Protein AF-A0A972UIZ7-F1 (afdb_monomer_lite)

pLDDT: mean 95.2, std 4.62, range [60.81, 98.19]

Sequence (81 aa):
MTSWAALDNELARWRDDGRTPCFWWRDDDAIRKTDALDRLLTLNRRWRVPISLAVIPGLADPSLAGALDGRSDVAILQHGF

Foldseek 3Di:
DQDPVNVVVVCVVCVVVVHDDAAAEEDEAPAADDPVVVVVVVVCVVVVHAYEYAYAVVRHDVRSVVVCPPDPRYHYHHDHD

Secondary structure (DSSP, 8-state):
---HHHHHHHHHHHHHTTPPPP--EEEEEE-S--HHHHHHHHHHHHH---EEEEE-GGG--HHHHHHHTT-SSEEEEE---

Radius of gyration: 15.86 Å; chains: 1; bounding box: 36×35×40 Å

Structure (mmCIF, N/CA/C/O backbone):
data_AF-A0A972UIZ7-F1
#
_entry.id   AF-A0A972UIZ7-F1
#
loop_
_atom_site.group_PDB
_atom_site.id
_atom_site.type_symbol
_atom_site.label_atom_id
_atom_site.label_alt_id
_atom_site.label_comp_id
_atom_site.label_asym_id
_atom_site.label_entity_id
_atom_site.label_seq_id
_atom_site.pdbx_PDB_ins_code
_atom_site.Cartn_x
_atom_site.Cartn_y
_atom_site.Cartn_z
_atom_site.occupancy
_atom_site.B_iso_or_equiv
_atom_site.auth_seq_id
_atom_site.auth_comp_id
_atom_site.auth_asym_id
_atom_site.auth_atom_id
_atom_site.pdbx_PDB_model_num
ATOM 1 N N . MET A 1 1 ? -6.592 21.902 6.944 1.00 60.81 1 MET A N 1
ATOM 2 C CA . MET A 1 1 ? -5.885 20.714 7.468 1.00 60.81 1 MET A CA 1
ATOM 3 C C . MET A 1 1 ? -6.713 20.140 8.599 1.00 60.81 1 MET A C 1
ATOM 5 O O . MET A 1 1 ? -7.129 20.904 9.461 1.00 60.81 1 MET A O 1
ATOM 9 N N . THR A 1 2 ? -6.984 18.842 8.578 1.00 83.00 2 THR A N 1
ATOM 10 C CA . THR A 1 2 ? -7.674 18.146 9.674 1.00 83.00 2 THR A CA 1
ATOM 11 C C . THR A 1 2 ? -6.675 17.904 10.811 1.00 83.00 2 THR A C 1
ATOM 13 O O . THR A 1 2 ? -5.535 17.534 10.540 1.00 83.00 2 THR A O 1
ATOM 16 N N . SER A 1 3 ? -7.052 18.174 12.064 1.00 95.19 3 SER A N 1
ATOM 17 C CA . SER A 1 3 ? -6.162 18.036 13.229 1.00 95.19 3 SER A CA 1
ATOM 18 C C . SER A 1 3 ? -6.198 16.625 13.823 1.00 95.19 3 SER A C 1
ATOM 20 O O . SER A 1 3 ? -7.160 15.886 13.617 1.00 95.19 3 SER A O 1
ATOM 22 N N . TRP A 1 4 ? -5.192 16.276 14.633 1.00 95.19 4 TRP A N 1
ATOM 23 C CA . TRP A 1 4 ? -5.202 15.036 15.422 1.00 95.19 4 TRP A CA 1
ATOM 24 C C . TRP A 1 4 ? -6.416 14.949 16.353 1.00 95.19 4 TRP A C 1
ATOM 26 O O . TRP A 1 4 ? -7.072 13.918 16.400 1.00 95.19 4 TRP A O 1
ATOM 36 N N . ALA A 1 5 ? -6.803 16.064 16.982 1.00 96.69 5 ALA A N 1
ATOM 37 C CA . ALA A 1 5 ? -8.002 16.118 17.818 1.00 96.69 5 ALA A CA 1
ATOM 38 C C . ALA A 1 5 ? -9.290 15.794 17.038 1.00 96.69 5 ALA A C 1
ATOM 40 O O . ALA A 1 5 ? -10.205 15.178 17.576 1.00 96.69 5 ALA A O 1
ATOM 41 N N . ALA A 1 6 ? -9.378 16.192 15.764 1.00 96.19 6 ALA A N 1
ATOM 42 C CA . ALA A 1 6 ? -10.524 15.844 14.929 1.00 96.19 6 ALA A CA 1
ATOM 43 C C . ALA A 1 6 ? -10.571 14.338 14.616 1.00 96.19 6 ALA A C 1
ATOM 45 O O . ALA A 1 6 ? -11.657 13.763 14.612 1.00 96.19 6 ALA A O 1
ATOM 46 N N . LEU A 1 7 ? -9.413 13.699 14.409 1.00 94.56 7 LEU A N 1
ATOM 47 C CA . LEU A 1 7 ? -9.323 12.246 14.249 1.00 94.56 7 LEU A CA 1
ATOM 48 C C . LEU A 1 7 ? -9.728 11.518 15.538 1.00 94.56 7 LEU A C 1
ATOM 50 O O . LEU A 1 7 ? -10.557 10.616 15.479 1.00 94.56 7 LEU A O 1
ATOM 54 N N . ASP A 1 8 ? -9.204 11.935 16.693 1.00 95.69 8 ASP A N 1
ATOM 55 C CA . ASP A 1 8 ? -9.531 11.325 17.989 1.00 95.69 8 ASP A CA 1
ATOM 56 C C . ASP A 1 8 ? -11.032 11.395 18.287 1.00 95.69 8 ASP A C 1
ATOM 58 O O . ASP A 1 8 ? -11.636 10.410 18.716 1.00 95.69 8 ASP A O 1
ATOM 62 N N . ASN A 1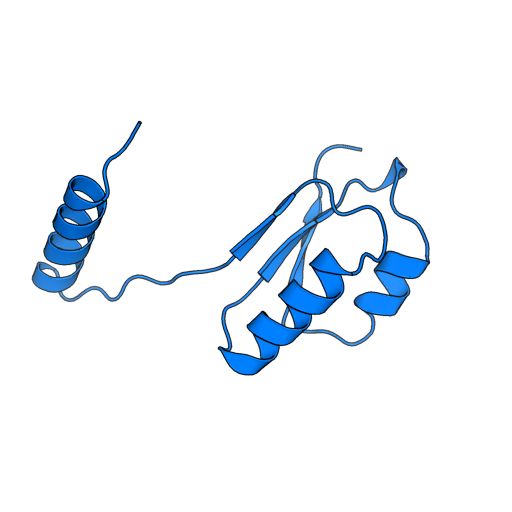 9 ? -11.651 12.544 18.001 1.00 96.56 9 ASN A N 1
ATOM 63 C CA . ASN A 1 9 ? -13.088 12.733 18.172 1.00 96.56 9 ASN A CA 1
ATOM 64 C C . ASN A 1 9 ? -13.908 11.798 17.272 1.00 96.56 9 ASN A C 1
ATOM 66 O O . ASN A 1 9 ? -14.928 11.269 17.711 1.00 96.56 9 ASN A O 1
ATOM 70 N N . GLU A 1 10 ? -13.484 11.579 16.028 1.00 96.00 10 GLU A N 1
ATOM 71 C CA . GLU A 1 10 ? -14.177 10.664 15.118 1.00 96.00 10 GLU A CA 1
ATOM 72 C C . GLU A 1 10 ? -14.009 9.200 15.550 1.00 96.00 10 GLU A C 1
ATOM 74 O O . GLU A 1 10 ? -14.985 8.453 15.605 1.00 96.00 10 GLU A O 1
ATOM 79 N N . LEU A 1 11 ? -12.800 8.794 15.952 1.00 96.31 11 LEU A N 1
ATOM 80 C CA . LEU A 1 11 ? -12.552 7.442 16.465 1.00 96.31 11 LEU A CA 1
ATOM 81 C C . LEU A 1 11 ? -13.327 7.170 17.763 1.00 96.31 11 LEU A C 1
ATOM 83 O O . LEU A 1 11 ? -13.786 6.046 17.977 1.00 96.31 11 LEU A O 1
ATOM 87 N N . ALA A 1 12 ? -13.515 8.187 18.612 1.00 96.62 12 ALA A N 1
ATOM 88 C CA . ALA A 1 12 ? -14.364 8.087 19.794 1.00 96.62 12 ALA A CA 1
ATOM 89 C C . ALA A 1 12 ? -15.826 7.802 19.418 1.00 96.62 12 ALA A C 1
ATOM 91 O O . ALA A 1 12 ? -16.418 6.892 19.989 1.00 96.62 12 ALA A O 1
ATOM 92 N N . ARG A 1 13 ? -16.372 8.487 18.403 1.00 97.44 13 ARG A N 1
ATOM 93 C CA . ARG A 1 13 ? -17.739 8.232 17.910 1.00 97.44 13 ARG A CA 1
ATOM 94 C C . ARG A 1 13 ? -17.908 6.813 17.378 1.00 97.44 13 ARG A C 1
ATOM 96 O O . ARG A 1 13 ? -18.892 6.158 17.690 1.00 97.44 13 ARG A O 1
ATOM 103 N N . TRP A 1 14 ? -16.927 6.304 16.629 1.00 97.50 14 TRP A N 1
ATOM 104 C CA . TRP A 1 14 ? -16.969 4.920 16.142 1.00 97.50 14 TRP A CA 1
ATOM 105 C C . TRP A 1 14 ? -17.001 3.924 17.297 1.00 97.50 14 TRP A C 1
ATOM 107 O O . TRP A 1 14 ? -17.765 2.962 17.255 1.00 97.50 14 TRP A O 1
ATOM 117 N N . ARG A 1 15 ? -16.201 4.168 18.340 1.00 97.00 15 ARG A N 1
ATOM 118 C CA . ARG A 1 15 ? -16.195 3.336 19.544 1.00 97.00 15 ARG A CA 1
ATOM 119 C C . ARG A 1 15 ? -17.537 3.384 20.274 1.00 97.00 15 ARG A C 1
ATOM 121 O O . ARG A 1 15 ? -18.004 2.330 20.698 1.00 97.00 15 ARG A O 1
ATOM 128 N N . ASP A 1 16 ? -18.140 4.563 20.406 1.00 97.94 16 ASP A N 1
ATOM 129 C CA . ASP A 1 16 ? -19.445 4.738 21.057 1.00 97.94 16 ASP A CA 1
ATOM 130 C C . ASP A 1 16 ? -20.559 4.005 20.282 1.00 97.94 16 ASP A C 1
ATOM 132 O O . ASP A 1 16 ? -21.455 3.421 20.888 1.00 97.94 16 ASP A O 1
ATOM 136 N N . A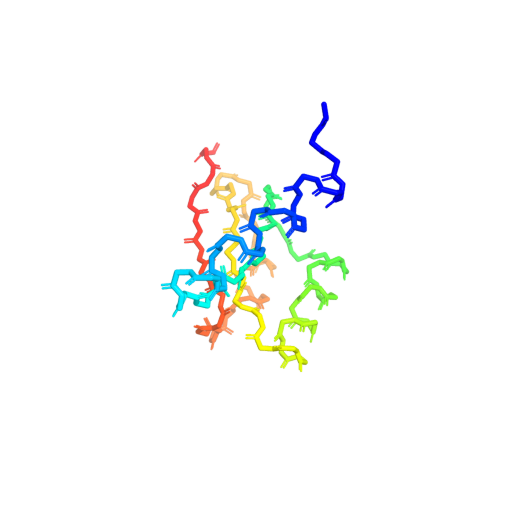SP A 1 17 ? -20.426 3.915 18.954 1.00 97.62 17 ASP A N 1
ATOM 137 C CA . ASP A 1 17 ? -21.292 3.124 18.068 1.00 97.62 17 ASP A CA 1
ATOM 138 C C . ASP A 1 17 ? -20.942 1.617 18.029 1.00 97.62 17 ASP A C 1
ATOM 140 O O . ASP A 1 17 ? -21.508 0.862 17.232 1.00 97.62 17 ASP A O 1
ATOM 144 N N . GLY A 1 18 ? -19.985 1.153 18.842 1.00 97.62 18 GLY A N 1
ATOM 145 C CA . GLY A 1 18 ? -19.541 -0.246 18.872 1.00 97.62 18 GLY A CA 1
ATOM 146 C C . GLY A 1 18 ? -18.797 -0.702 17.608 1.00 97.62 18 GLY A C 1
ATOM 147 O O . GLY A 1 18 ? -18.708 -1.900 17.336 1.00 97.62 18 GLY A O 1
ATOM 148 N N . ARG A 1 19 ? -18.267 0.234 16.814 1.00 97.06 19 ARG A N 1
ATOM 149 C CA . ARG A 1 19 ? -17.537 -0.029 15.568 1.00 97.06 19 ARG A CA 1
ATOM 150 C C . ARG A 1 19 ? -16.033 -0.018 15.810 1.00 97.06 19 ARG A C 1
ATOM 152 O O . ARG A 1 19 ? -15.500 0.831 16.520 1.00 97.06 19 ARG A O 1
ATOM 159 N N . THR A 1 20 ? -15.320 -0.938 15.165 1.00 93.88 20 THR A N 1
ATOM 160 C CA . THR A 1 20 ? -13.852 -0.931 15.143 1.00 93.88 20 THR A CA 1
ATOM 161 C C . THR A 1 20 ? -13.361 -0.366 13.811 1.00 93.88 20 THR A C 1
ATOM 163 O O . THR A 1 20 ? -13.711 -0.914 12.765 1.00 93.88 20 THR A O 1
ATOM 166 N N . PRO A 1 21 ? -12.560 0.712 13.815 1.00 90.75 21 PRO A N 1
ATOM 167 C CA . PRO A 1 21 ? -11.983 1.250 12.594 1.00 90.75 21 PRO A CA 1
ATOM 168 C C . PRO A 1 21 ? -10.978 0.271 11.981 1.00 90.75 21 PRO A C 1
ATOM 170 O O . PRO A 1 21 ? -10.129 -0.291 12.674 1.00 90.75 21 PRO A O 1
ATOM 173 N N . CYS A 1 22 ? -11.065 0.085 10.665 1.00 88.12 22 CYS A N 1
ATOM 174 C CA . CYS A 1 22 ? -10.101 -0.691 9.894 1.00 88.12 22 CYS A CA 1
ATOM 175 C C . CYS A 1 22 ? -9.150 0.261 9.171 1.00 88.12 22 CYS A C 1
ATOM 177 O O . CYS A 1 22 ? -9.587 1.114 8.400 1.00 88.12 22 CYS A O 1
ATOM 179 N N . PHE A 1 23 ? -7.850 0.083 9.393 1.00 88.00 23 PHE A N 1
ATOM 180 C CA . PHE A 1 23 ? -6.811 0.872 8.741 1.00 88.00 23 PHE A CA 1
ATOM 181 C C . PHE A 1 23 ? -6.062 0.035 7.709 1.00 88.00 23 PHE A C 1
ATOM 183 O O . PHE A 1 23 ? -5.798 -1.150 7.913 1.00 88.00 23 PHE A O 1
ATOM 190 N N . TRP A 1 24 ? -5.688 0.687 6.618 1.00 92.62 24 TRP A N 1
ATOM 191 C CA . TRP A 1 24 ? -4.817 0.158 5.578 1.00 92.62 24 TRP A CA 1
ATOM 192 C C . TRP A 1 24 ? -3.917 1.291 5.079 1.00 92.62 24 TRP A C 1
ATOM 194 O O . TRP A 1 24 ? -4.248 2.470 5.228 1.00 92.62 24 TRP A O 1
ATOM 204 N N . TRP A 1 25 ? -2.757 0.942 4.532 1.00 95.38 25 TRP A N 1
ATOM 205 C CA . TRP A 1 25 ? -1.822 1.903 3.953 1.00 95.38 25 TRP A CA 1
ATOM 206 C C . TRP A 1 25 ? -1.984 1.977 2.444 1.00 95.38 25 TRP A C 1
ATOM 208 O O . TRP A 1 25 ? -2.190 0.956 1.789 1.00 95.38 25 TRP A O 1
ATOM 218 N N . ARG A 1 26 ? -1.833 3.182 1.897 1.00 96.12 26 ARG A N 1
ATOM 219 C CA . ARG A 1 26 ? -1.728 3.419 0.461 1.00 96.12 26 ARG A CA 1
ATOM 220 C C . ARG A 1 26 ? -0.378 4.051 0.161 1.00 96.12 26 ARG A C 1
ATOM 222 O O . ARG A 1 26 ? -0.002 4.989 0.859 1.00 96.12 26 ARG A O 1
ATOM 229 N N . ASP A 1 27 ? 0.312 3.534 -0.843 1.00 96.88 27 ASP A N 1
ATOM 230 C CA . ASP A 1 27 ? 1.486 4.179 -1.433 1.00 96.88 27 ASP A CA 1
ATOM 231 C C . ASP A 1 27 ? 1.181 4.470 -2.901 1.00 96.88 27 ASP A C 1
ATOM 233 O O . ASP A 1 27 ? 0.641 3.604 -3.600 1.00 96.88 27 ASP A O 1
ATOM 237 N N . ASP A 1 28 ? 1.469 5.694 -3.325 1.00 95.88 28 ASP A N 1
ATOM 238 C CA . ASP A 1 28 ? 1.074 6.224 -4.629 1.00 95.88 28 ASP A CA 1
ATOM 239 C C . ASP A 1 28 ? 2.254 6.221 -5.595 1.00 95.88 28 ASP A C 1
ATOM 241 O O . ASP A 1 28 ? 3.414 6.237 -5.188 1.00 95.88 28 ASP A O 1
ATOM 245 N N . ASP A 1 29 ? 1.943 6.206 -6.889 1.00 95.8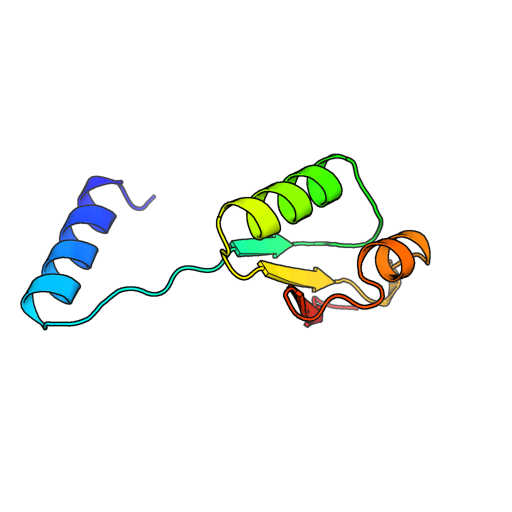1 29 ASP A N 1
ATOM 246 C CA . ASP A 1 29 ? 2.928 6.285 -7.969 1.00 95.81 29 ASP A CA 1
ATOM 247 C C . ASP A 1 29 ? 4.005 5.184 -7.907 1.00 95.81 29 ASP A C 1
ATOM 249 O O . ASP A 1 29 ? 5.175 5.387 -8.251 1.00 95.81 29 ASP A O 1
ATOM 253 N N . ALA A 1 30 ? 3.613 3.978 -7.489 1.00 97.00 30 ALA A N 1
ATOM 254 C CA . ALA A 1 30 ? 4.500 2.827 -7.451 1.00 97.00 30 ALA A CA 1
ATOM 255 C C . ALA A 1 30 ? 4.840 2.378 -8.881 1.00 97.00 30 ALA A C 1
ATOM 257 O O . ALA A 1 30 ? 4.006 1.818 -9.590 1.00 97.00 30 ALA A O 1
ATOM 258 N N . ILE A 1 31 ? 6.083 2.615 -9.303 1.00 98.00 31 ILE A N 1
ATOM 259 C CA . ILE A 1 31 ? 6.559 2.286 -10.661 1.00 98.00 31 ILE A CA 1
ATOM 260 C C . ILE A 1 31 ? 7.746 1.318 -10.679 1.00 98.00 31 ILE A C 1
ATOM 262 O O . ILE A 1 31 ? 7.995 0.649 -11.673 1.00 98.00 31 ILE A O 1
ATOM 266 N N . ARG A 1 32 ? 8.493 1.207 -9.579 1.00 98.19 32 ARG A N 1
ATOM 267 C CA . ARG A 1 32 ? 9.679 0.345 -9.476 1.00 98.19 32 ARG A CA 1
ATOM 268 C C . ARG A 1 32 ? 9.955 -0.037 -8.033 1.00 98.19 32 ARG A C 1
ATOM 270 O O . ARG A 1 32 ? 9.440 0.596 -7.110 1.00 98.19 32 ARG A O 1
ATOM 277 N N . LYS A 1 33 ? 10.826 -1.021 -7.827 1.00 97.69 33 LYS A N 1
ATOM 278 C CA . LYS A 1 33 ? 11.375 -1.310 -6.502 1.00 97.69 33 LYS A CA 1
ATOM 279 C C . LYS A 1 33 ? 12.207 -0.124 -6.003 1.00 97.69 33 LYS A C 1
ATOM 281 O O . LYS A 1 33 ? 13.035 0.423 -6.729 1.00 97.69 33 LYS A O 1
ATOM 286 N N . THR A 1 34 ? 12.004 0.250 -4.743 1.00 97.50 34 THR A N 1
ATOM 287 C CA . THR A 1 34 ? 12.790 1.271 -4.037 1.00 97.50 34 THR A CA 1
ATOM 288 C C . THR A 1 34 ? 13.053 0.825 -2.599 1.00 97.50 34 THR A C 1
ATOM 290 O O . THR A 1 34 ? 12.311 0.0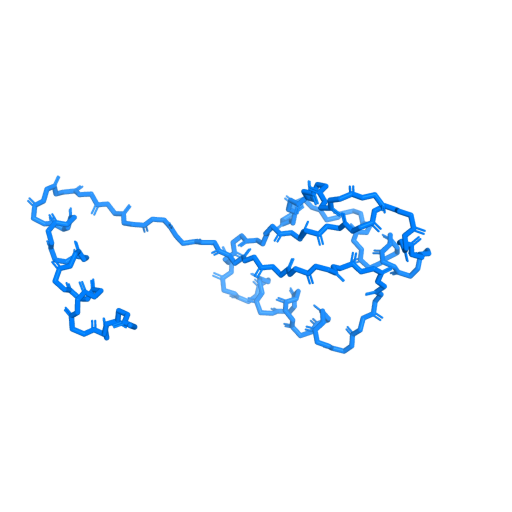03 -2.059 1.00 97.50 34 THR A O 1
ATOM 293 N N . ASP A 1 35 ? 14.059 1.407 -1.945 1.00 97.94 35 ASP A N 1
ATOM 294 C CA . ASP A 1 35 ? 14.329 1.146 -0.521 1.00 97.94 35 ASP A CA 1
ATOM 295 C C . ASP A 1 35 ? 13.135 1.531 0.372 1.00 97.94 35 ASP A C 1
ATOM 297 O O . ASP A 1 35 ? 12.870 0.902 1.399 1.00 97.94 35 ASP A O 1
ATOM 301 N N . ALA A 1 36 ? 12.379 2.558 -0.032 1.00 97.19 36 ALA A N 1
ATOM 302 C CA . ALA A 1 36 ? 11.160 2.974 0.653 1.00 97.19 36 ALA A CA 1
ATOM 303 C C . ALA A 1 36 ? 10.061 1.906 0.543 1.00 97.19 36 ALA A C 1
ATOM 305 O O . ALA A 1 36 ? 9.457 1.553 1.559 1.00 97.19 36 ALA A O 1
ATOM 306 N N . LEU A 1 37 ? 9.862 1.339 -0.653 1.00 96.94 37 LEU A N 1
ATOM 307 C CA . LEU A 1 37 ? 8.928 0.235 -0.862 1.00 96.94 37 LEU A CA 1
ATOM 308 C C . LEU A 1 37 ? 9.345 -0.997 -0.047 1.00 96.94 37 LEU A C 1
ATOM 310 O O . LEU A 1 37 ? 8.514 -1.599 0.628 1.00 96.94 37 LEU A O 1
ATOM 314 N N . ASP A 1 38 ? 10.634 -1.338 -0.014 1.00 96.94 38 ASP A N 1
ATOM 315 C CA . ASP A 1 38 ? 11.137 -2.458 0.792 1.00 96.94 38 ASP A CA 1
ATOM 316 C C . ASP A 1 38 ? 10.868 -2.270 2.287 1.00 96.94 38 ASP A C 1
ATOM 318 O O . ASP A 1 38 ? 10.437 -3.197 2.989 1.00 96.94 38 ASP A O 1
ATOM 322 N N . ARG A 1 39 ? 11.066 -1.047 2.784 1.00 97.44 39 ARG A N 1
ATOM 323 C CA . ARG A 1 39 ? 10.726 -0.691 4.160 1.00 97.44 39 ARG A CA 1
ATOM 324 C C . ARG A 1 39 ? 9.225 -0.811 4.411 1.00 97.44 39 ARG A C 1
ATOM 326 O O . ARG A 1 39 ? 8.838 -1.372 5.437 1.00 97.44 39 ARG A O 1
ATOM 333 N N . LEU A 1 40 ? 8.387 -0.319 3.500 1.00 97.00 40 LEU A N 1
ATOM 334 C CA . LEU A 1 40 ? 6.931 -0.398 3.610 1.00 97.00 40 LEU A CA 1
ATOM 335 C C . LEU A 1 40 ? 6.462 -1.860 3.669 1.00 97.00 40 LEU A C 1
ATOM 337 O O . LEU A 1 40 ? 5.733 -2.246 4.583 1.00 97.00 40 LEU A O 1
ATOM 341 N N . LEU A 1 41 ? 6.962 -2.700 2.763 1.00 95.75 41 LEU A N 1
ATOM 342 C CA . LEU A 1 41 ? 6.676 -4.134 2.715 1.00 95.75 41 LEU A CA 1
ATOM 343 C C . LEU A 1 41 ? 7.150 -4.875 3.977 1.00 95.75 41 LEU A C 1
ATOM 345 O O . LEU A 1 41 ? 6.498 -5.823 4.424 1.00 95.75 41 LEU A O 1
ATOM 349 N N . THR A 1 42 ? 8.262 -4.441 4.576 1.00 96.19 42 THR A N 1
ATOM 350 C CA . THR A 1 42 ? 8.760 -4.964 5.860 1.00 96.19 42 THR A CA 1
ATOM 351 C C . THR A 1 42 ? 7.839 -4.580 7.018 1.00 96.19 42 THR A C 1
ATOM 353 O O . THR A 1 42 ? 7.510 -5.417 7.863 1.00 96.19 42 THR A O 1
ATOM 356 N N . LEU A 1 43 ? 7.382 -3.325 7.057 1.00 96.12 43 LEU A N 1
ATOM 357 C CA . LEU A 1 43 ? 6.452 -2.836 8.074 1.00 96.12 43 LEU A CA 1
ATOM 358 C C . LEU A 1 43 ? 5.089 -3.528 7.977 1.00 96.12 43 LEU A C 1
ATOM 360 O O . LEU A 1 43 ? 4.527 -3.901 9.005 1.00 96.12 43 LEU A O 1
ATOM 364 N N . ASN A 1 44 ? 4.592 -3.758 6.763 1.00 95.00 44 ASN A N 1
ATOM 365 C CA . ASN A 1 44 ? 3.351 -4.492 6.531 1.00 95.00 44 ASN A CA 1
ATOM 366 C C . ASN A 1 44 ? 3.422 -5.914 7.080 1.00 95.00 44 ASN A C 1
ATOM 368 O O . ASN A 1 44 ? 2.530 -6.306 7.825 1.00 95.00 44 ASN A O 1
ATOM 372 N N . ARG A 1 45 ? 4.512 -6.651 6.836 1.00 93.38 45 ARG A N 1
ATOM 373 C CA . ARG A 1 45 ? 4.690 -7.987 7.429 1.00 93.38 45 ARG A CA 1
ATOM 374 C C . ARG A 1 45 ? 4.743 -7.939 8.953 1.00 93.38 45 ARG A C 1
ATOM 376 O O . ARG A 1 45 ? 4.122 -8.768 9.613 1.00 93.38 45 ARG A O 1
ATOM 383 N N . ARG A 1 46 ? 5.463 -6.964 9.518 1.00 95.81 46 ARG A N 1
ATOM 384 C CA . ARG A 1 46 ? 5.626 -6.819 10.973 1.00 95.81 46 ARG A CA 1
ATOM 385 C C . ARG A 1 46 ? 4.309 -6.514 11.686 1.00 95.81 46 ARG A C 1
ATOM 387 O O . ARG A 1 46 ? 4.048 -7.086 12.738 1.00 95.81 46 ARG A O 1
ATOM 394 N N . TRP A 1 47 ? 3.513 -5.599 11.141 1.00 94.25 47 TRP A N 1
ATOM 395 C CA . TRP A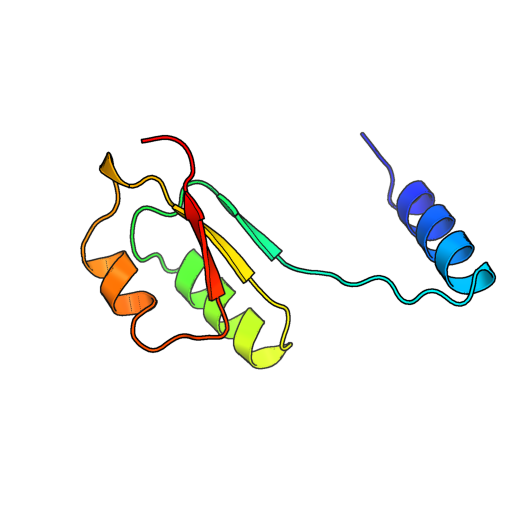 1 47 ? 2.314 -5.074 11.804 1.00 94.25 47 TRP A CA 1
ATOM 396 C C . TRP A 1 47 ? 1.007 -5.627 11.238 1.00 94.25 47 TRP A C 1
ATOM 398 O O . TRP A 1 47 ? -0.058 -5.337 11.772 1.00 94.25 47 TRP A O 1
ATOM 408 N N . ARG A 1 48 ? 1.086 -6.437 10.176 1.00 92.56 48 ARG A N 1
ATOM 409 C CA . ARG A 1 48 ? -0.052 -7.037 9.464 1.00 92.56 48 ARG A CA 1
ATOM 410 C C . ARG A 1 48 ? -1.073 -5.998 8.988 1.00 92.56 48 ARG A C 1
ATOM 412 O O . ARG A 1 48 ? -2.261 -6.293 8.903 1.00 92.56 48 ARG A O 1
ATOM 419 N N . VAL A 1 49 ? -0.602 -4.788 8.679 1.00 92.56 49 VAL A N 1
ATOM 420 C CA . VAL A 1 49 ? -1.428 -3.707 8.127 1.00 92.56 49 VAL A CA 1
ATOM 421 C C . VAL A 1 49 ? -1.508 -3.894 6.612 1.00 92.56 49 VAL A C 1
ATOM 423 O O . VAL A 1 49 ? -0.453 -3.872 5.973 1.00 92.56 49 VAL A O 1
ATOM 426 N N . PRO A 1 50 ? -2.701 -4.080 6.019 1.00 93.06 50 PRO A N 1
ATOM 427 C CA . PRO A 1 50 ? -2.844 -4.247 4.575 1.00 93.06 50 PRO A CA 1
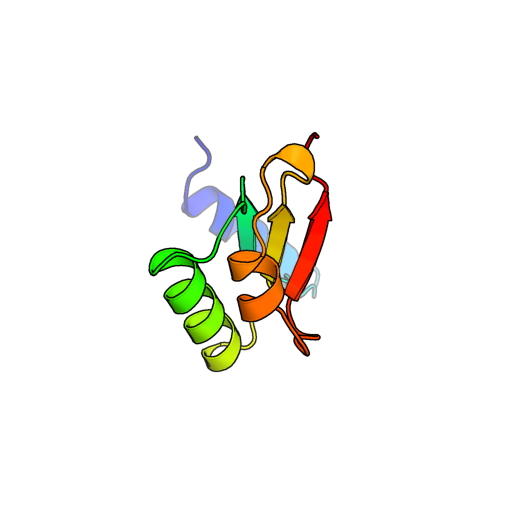ATOM 428 C C . PRO A 1 50 ? -2.274 -3.051 3.806 1.00 93.06 50 PRO A C 1
ATOM 430 O O . PRO A 1 50 ? -2.437 -1.907 4.235 1.00 93.06 50 PRO A O 1
ATOM 433 N N . ILE A 1 51 ? -1.638 -3.312 2.663 1.00 96.44 51 ILE A N 1
ATOM 434 C CA . ILE A 1 51 ? -1.175 -2.269 1.741 1.00 96.44 51 ILE A CA 1
ATOM 435 C C . ILE A 1 51 ? -2.005 -2.326 0.463 1.00 96.44 51 ILE A C 1
ATOM 437 O O . ILE A 1 51 ? -2.234 -3.405 -0.078 1.00 96.44 51 ILE A O 1
ATOM 441 N N . SER A 1 52 ? -2.379 -1.159 -0.051 1.00 97.19 52 SER A N 1
ATOM 442 C CA . SER A 1 52 ? -2.772 -0.981 -1.446 1.00 97.19 52 SER A CA 1
ATOM 443 C C . SER A 1 52 ? -1.729 -0.126 -2.166 1.00 97.19 52 SER A C 1
ATOM 445 O O . SER A 1 52 ? -1.526 1.029 -1.800 1.00 97.19 52 SER A O 1
ATOM 447 N N . LEU A 1 53 ? -1.059 -0.674 -3.175 1.00 97.75 53 LEU A N 1
ATOM 448 C CA . LEU A 1 53 ? -0.100 0.062 -4.001 1.00 97.75 53 LEU A CA 1
ATOM 449 C C . LEU A 1 53 ? -0.807 0.608 -5.235 1.00 97.75 53 LEU A C 1
ATOM 451 O O . LEU A 1 53 ? -1.363 -0.162 -6.019 1.00 97.75 53 LEU A O 1
ATOM 455 N N . ALA A 1 54 ? -0.781 1.926 -5.409 1.00 98.06 54 ALA A N 1
ATOM 456 C CA . ALA A 1 54 ? -1.282 2.581 -6.604 1.00 98.06 54 ALA A CA 1
ATOM 457 C C . ALA A 1 54 ? -0.177 2.562 -7.674 1.00 98.06 54 ALA A C 1
ATOM 459 O O . ALA A 1 54 ? 0.803 3.294 -7.576 1.00 98.06 54 ALA A O 1
ATOM 460 N N . VAL A 1 55 ? -0.310 1.684 -8.667 1.00 98.00 55 VAL A N 1
ATOM 461 C CA . VAL A 1 55 ? 0.702 1.436 -9.702 1.00 98.00 55 VAL A CA 1
ATOM 462 C C . VAL A 1 55 ? 0.342 2.187 -10.977 1.00 98.00 55 VAL A C 1
ATOM 464 O O . VAL A 1 55 ? -0.797 2.075 -11.431 1.00 98.00 55 VAL A O 1
ATOM 467 N N . ILE A 1 56 ? 1.308 2.893 -11.576 1.00 97.69 56 ILE A N 1
ATOM 468 C CA . ILE A 1 56 ? 1.172 3.515 -12.906 1.00 97.69 56 ILE A CA 1
ATOM 469 C C . ILE A 1 56 ? 1.646 2.506 -13.964 1.00 97.69 56 ILE A C 1
ATOM 471 O O . ILE A 1 56 ? 2.856 2.291 -14.086 1.00 97.69 56 ILE A O 1
ATOM 475 N N . PRO A 1 57 ? 0.746 1.857 -14.727 1.00 95.94 57 PRO A N 1
ATOM 476 C CA . PRO A 1 57 ? 1.113 0.732 -15.588 1.00 95.94 57 PRO A CA 1
ATOM 477 C C . PRO A 1 57 ? 2.151 1.055 -16.668 1.00 95.94 57 PRO A C 1
ATOM 479 O O . PRO A 1 57 ? 3.050 0.253 -16.898 1.00 95.94 57 PRO A O 1
ATOM 482 N N . GLY A 1 58 ? 2.062 2.215 -17.318 1.00 97.12 58 GLY A N 1
ATOM 483 C CA . GLY A 1 58 ? 2.965 2.630 -18.394 1.00 97.12 58 GLY A CA 1
ATOM 484 C C . GLY A 1 58 ? 4.370 2.997 -17.921 1.00 97.12 58 GLY A C 1
ATOM 485 O O . GLY A 1 58 ? 5.282 3.098 -18.739 1.00 97.12 58 GLY A O 1
ATOM 486 N N . LEU A 1 59 ? 4.559 3.166 -16.610 1.00 97.69 59 LEU A N 1
ATOM 487 C CA . LEU A 1 59 ? 5.854 3.438 -15.985 1.00 97.69 59 LEU A CA 1
ATOM 488 C C . LEU A 1 59 ? 6.383 2.257 -15.166 1.00 97.69 59 LEU A C 1
ATOM 490 O O . LEU A 1 59 ? 7.523 2.309 -14.704 1.00 97.69 59 LEU A O 1
ATOM 494 N N . ALA A 1 60 ? 5.574 1.214 -14.969 1.00 97.31 60 ALA A N 1
ATOM 495 C CA . ALA A 1 60 ? 5.936 0.067 -14.157 1.00 97.31 60 ALA A CA 1
ATOM 496 C C . ALA A 1 60 ? 7.077 -0.731 -14.806 1.00 97.31 60 ALA A C 1
ATOM 498 O O . ALA A 1 60 ? 6.960 -1.193 -15.942 1.00 97.31 60 ALA A O 1
ATOM 499 N N . ASP A 1 61 ? 8.170 -0.931 -14.070 1.00 96.62 61 ASP A N 1
ATOM 500 C CA . ASP A 1 61 ? 9.297 -1.745 -14.521 1.00 96.62 61 ASP A CA 1
ATOM 501 C C . ASP A 1 61 ? 9.310 -3.149 -13.866 1.00 96.62 61 ASP A C 1
ATOM 503 O O . ASP A 1 61 ? 8.663 -3.379 -12.833 1.00 96.62 61 ASP A O 1
ATOM 507 N N . PRO A 1 62 ? 10.052 -4.122 -14.434 1.00 97.81 62 PRO A N 1
ATOM 508 C CA . PRO A 1 62 ? 10.081 -5.498 -13.932 1.00 97.81 62 PRO A CA 1
ATOM 509 C C . PRO A 1 62 ? 10.538 -5.656 -12.474 1.00 97.81 62 PRO A C 1
ATOM 511 O O . PRO A 1 62 ? 10.219 -6.664 -11.843 1.00 97.81 62 PRO A O 1
ATOM 514 N N . SER A 1 63 ? 11.271 -4.687 -11.915 1.00 98.12 63 SER A N 1
ATOM 515 C CA . SER A 1 63 ? 11.705 -4.740 -10.516 1.00 98.12 63 SER A CA 1
ATOM 516 C C . SER A 1 63 ? 10.527 -4.620 -9.548 1.00 98.12 63 SER A C 1
ATOM 518 O O . SER A 1 63 ? 10.558 -5.241 -8.484 1.00 98.12 63 SER A O 1
ATOM 520 N N . LEU A 1 64 ? 9.472 -3.882 -9.922 1.00 97.62 64 LEU A N 1
ATOM 521 C CA . LEU A 1 64 ? 8.246 -3.798 -9.130 1.00 97.62 64 LEU A CA 1
ATOM 522 C C . LEU A 1 64 ? 7.536 -5.151 -9.094 1.00 97.62 64 LEU A C 1
ATOM 524 O O . LEU A 1 64 ? 7.205 -5.638 -8.016 1.00 97.62 64 LEU A O 1
ATOM 528 N N . ALA A 1 65 ? 7.361 -5.784 -10.257 1.00 95.44 65 ALA A N 1
ATOM 529 C CA . ALA A 1 65 ? 6.751 -7.108 -10.350 1.00 95.44 65 ALA A CA 1
ATOM 530 C C . ALA A 1 65 ? 7.534 -8.139 -9.523 1.00 95.44 65 ALA A C 1
ATOM 532 O O . ALA A 1 65 ? 6.942 -8.851 -8.718 1.00 95.44 65 ALA A O 1
ATOM 533 N N . GLY A 1 66 ? 8.868 -8.152 -9.633 1.00 97.12 66 GLY A N 1
ATOM 534 C CA . GLY A 1 66 ? 9.716 -9.042 -8.836 1.00 97.12 66 GLY A CA 1
ATOM 535 C C . GLY A 1 66 ? 9.634 -8.794 -7.324 1.00 97.12 66 GLY A C 1
ATOM 536 O O . GLY A 1 66 ? 9.719 -9.736 -6.544 1.00 97.12 66 GLY A O 1
ATOM 537 N N . ALA A 1 67 ? 9.431 -7.547 -6.886 1.00 95.88 67 ALA A N 1
ATOM 538 C CA . ALA A 1 67 ? 9.253 -7.226 -5.466 1.00 95.88 67 ALA A CA 1
ATOM 539 C C . ALA A 1 67 ? 7.883 -7.665 -4.907 1.00 95.88 67 ALA A C 1
ATOM 541 O O . ALA A 1 67 ? 7.749 -7.869 -3.694 1.00 95.88 67 ALA A O 1
ATOM 542 N N . LEU A 1 68 ? 6.874 -7.791 -5.774 1.00 95.69 68 LEU A N 1
ATOM 543 C CA . LEU A 1 68 ? 5.496 -8.141 -5.417 1.00 95.69 68 LEU A CA 1
ATOM 544 C C . LEU A 1 68 ? 5.131 -9.596 -5.731 1.00 95.69 68 LEU A C 1
ATOM 546 O O . LEU A 1 68 ? 4.057 -10.046 -5.334 1.00 95.69 68 LEU A O 1
ATOM 550 N N . ASP A 1 69 ? 6.008 -10.334 -6.405 1.00 95.38 69 ASP A N 1
ATOM 551 C CA . ASP A 1 69 ? 5.749 -11.714 -6.798 1.00 95.38 69 ASP A CA 1
ATOM 552 C C . ASP A 1 69 ? 5.409 -12.605 -5.589 1.00 95.38 69 ASP A C 1
ATOM 554 O O . ASP A 1 69 ? 6.016 -12.520 -4.516 1.00 95.38 69 ASP A O 1
ATOM 558 N N . GLY A 1 70 ? 4.371 -13.428 -5.750 1.00 92.12 70 GLY A N 1
ATOM 559 C CA . GLY A 1 70 ? 3.851 -14.314 -4.706 1.00 92.12 70 GLY A CA 1
ATOM 560 C C . GLY A 1 70 ? 3.231 -13.624 -3.481 1.00 92.12 70 GLY A C 1
ATOM 561 O O . GLY A 1 70 ? 2.866 -14.310 -2.523 1.00 92.12 70 GLY A O 1
ATOM 562 N N . ARG A 1 71 ? 3.093 -12.291 -3.464 1.00 93.31 71 ARG A N 1
ATOM 563 C CA . ARG A 1 71 ? 2.495 -11.568 -2.332 1.00 93.31 71 ARG A CA 1
ATOM 564 C C . ARG A 1 71 ? 0.977 -11.496 -2.442 1.00 93.31 71 ARG A C 1
ATOM 566 O O . ARG A 1 71 ? 0.438 -10.904 -3.367 1.00 93.31 71 ARG A O 1
ATOM 573 N N . SER A 1 72 ? 0.286 -12.032 -1.439 1.00 91.06 72 SER A N 1
ATOM 574 C CA . SER A 1 72 ? -1.173 -11.916 -1.289 1.00 91.06 72 SER A CA 1
ATOM 575 C C . SER A 1 72 ? -1.599 -10.849 -0.272 1.00 91.06 72 SER A C 1
ATOM 577 O O . SER A 1 72 ? -2.787 -10.664 -0.030 1.00 91.06 72 SER A O 1
ATOM 579 N N . ASP A 1 73 ? -0.638 -10.192 0.381 1.00 92.06 73 ASP A N 1
ATOM 580 C CA . ASP A 1 73 ? -0.832 -9.201 1.448 1.00 92.06 73 ASP A CA 1
ATOM 581 C C . ASP A 1 73 ? -0.743 -7.744 0.957 1.00 92.06 73 ASP A C 1
ATOM 583 O O . ASP A 1 73 ? -0.782 -6.806 1.762 1.00 92.06 73 ASP A O 1
ATOM 587 N N . VAL A 1 74 ? -0.641 -7.569 -0.362 1.00 95.88 74 VAL A N 1
ATOM 588 C CA . VAL A 1 74 ? -0.590 -6.287 -1.064 1.00 95.88 74 VAL A CA 1
ATOM 589 C C . VAL A 1 74 ? -1.638 -6.305 -2.176 1.00 95.88 74 VAL A C 1
ATOM 591 O O . VAL A 1 74 ? -1.605 -7.166 -3.052 1.00 95.88 74 VAL A O 1
ATOM 594 N N . ALA A 1 75 ? -2.562 -5.349 -2.151 1.00 96.44 75 ALA A N 1
ATOM 595 C CA . ALA A 1 75 ? -3.471 -5.094 -3.259 1.00 96.44 75 ALA A CA 1
ATOM 596 C C . ALA A 1 75 ? -2.808 -4.148 -4.269 1.00 96.44 75 ALA A C 1
ATOM 598 O O . ALA A 1 75 ? -2.189 -3.158 -3.880 1.00 96.44 75 ALA A O 1
ATOM 599 N N . ILE A 1 76 ? -2.961 -4.426 -5.562 1.00 96.31 76 ILE A N 1
ATOM 600 C CA . ILE A 1 76 ? -2.505 -3.539 -6.637 1.00 96.31 76 ILE A CA 1
ATOM 601 C C . ILE A 1 76 ? -3.717 -2.780 -7.167 1.00 96.31 76 ILE A C 1
ATOM 603 O O . ILE A 1 76 ? -4.711 -3.385 -7.568 1.00 96.31 76 ILE A O 1
ATOM 607 N N . LEU A 1 77 ? -3.629 -1.454 -7.166 1.00 97.00 77 LEU A N 1
ATOM 608 C CA . LEU A 1 77 ? -4.640 -0.552 -7.702 1.00 97.00 77 LEU A CA 1
ATOM 609 C C . LEU A 1 77 ? -4.040 0.181 -8.900 1.00 97.00 77 LEU A C 1
ATOM 611 O O . LEU A 1 77 ? -2.952 0.738 -8.791 1.00 97.00 77 LEU A O 1
ATOM 615 N N . GLN A 1 78 ? -4.734 0.220 -10.033 1.00 96.31 78 GLN A N 1
ATOM 616 C CA . GLN A 1 78 ? -4.277 1.034 -11.156 1.00 96.31 78 GLN A CA 1
ATOM 617 C C . GLN A 1 78 ? -4.391 2.523 -10.809 1.00 96.31 78 GLN A C 1
ATOM 619 O O . GLN A 1 78 ? -5.444 2.990 -10.368 1.00 96.31 78 GLN A O 1
ATOM 624 N N . HIS A 1 79 ? -3.323 3.275 -11.062 1.00 96.19 79 HIS A N 1
ATOM 625 C CA . HIS A 1 79 ? -3.287 4.721 -10.939 1.00 96.19 79 HIS A CA 1
ATOM 626 C C . HIS A 1 79 ? -2.862 5.352 -12.265 1.00 96.19 79 HIS A C 1
ATOM 628 O O . HIS A 1 79 ? -1.697 5.323 -12.635 1.00 96.19 79 HIS A O 1
ATOM 634 N N . GLY A 1 80 ? -3.828 5.898 -13.005 1.00 94.50 80 GLY A N 1
ATOM 635 C CA . GLY A 1 80 ? -3.556 6.452 -14.331 1.00 94.50 80 GLY A CA 1
ATOM 636 C C . GLY A 1 80 ? -3.126 5.384 -15.343 1.00 94.50 80 GLY A C 1
ATOM 637 O O . GLY A 1 80 ? -3.588 4.237 -15.278 1.00 94.50 80 GLY A O 1
ATOM 638 N N . PHE A 1 81 ? -2.288 5.795 -16.296 1.00 92.25 81 PHE A N 1
ATOM 639 C CA . PHE A 1 81 ? -1.665 4.940 -17.302 1.00 92.25 81 PHE A CA 1
ATOM 640 C C . PHE A 1 81 ? -0.231 5.390 -17.550 1.00 92.25 81 PHE A C 1
ATOM 642 O O . PHE A 1 81 ? -0.032 6.595 -17.818 1.00 92.25 81 PHE A O 1
#